Protein AF-A0A8J6XZB6-F1 (afdb_monomer)

Mean predicted aligned error: 4.94 Å

Structure (mmCIF, N/CA/C/O backbone):
data_AF-A0A8J6XZB6-F1
#
_entry.id   AF-A0A8J6XZB6-F1
#
loop_
_atom_site.group_PDB
_atom_site.id
_atom_site.type_symbol
_atom_site.label_atom_id
_atom_site.label_alt_id
_atom_site.label_comp_id
_atom_site.label_asym_id
_atom_site.label_entity_id
_atom_site.label_seq_id
_atom_site.pdbx_PDB_ins_code
_atom_site.Cartn_x
_atom_site.Cartn_y
_atom_site.Cartn_z
_atom_site.occupancy
_atom_site.B_iso_or_equiv
_atom_site.auth_seq_id
_atom_site.auth_comp_id
_atom_site.auth_asym_id
_atom_site.auth_atom_id
_atom_site.pdbx_PDB_model_num
ATOM 1 N N . ILE A 1 1 ? 24.420 -22.714 -19.491 1.00 67.38 1 ILE A N 1
ATOM 2 C CA . ILE A 1 1 ? 23.200 -21.917 -19.762 1.00 67.38 1 ILE A CA 1
ATOM 3 C C . ILE A 1 1 ? 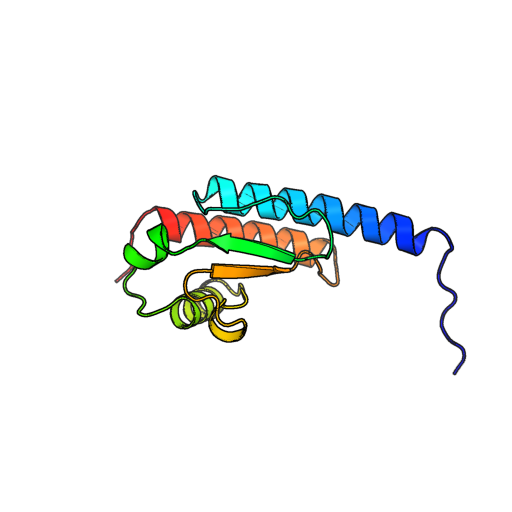23.658 -20.472 -19.878 1.00 67.38 1 ILE A C 1
ATOM 5 O O . ILE A 1 1 ? 24.176 -19.958 -18.895 1.00 67.38 1 ILE A O 1
ATOM 9 N N . SER A 1 2 ? 23.590 -19.865 -21.064 1.00 73.75 2 SER A N 1
ATOM 10 C CA . SER A 1 2 ? 23.892 -18.433 -21.208 1.00 73.75 2 SER A CA 1
ATOM 11 C C . SER A 1 2 ? 22.725 -17.612 -20.674 1.00 73.75 2 SER A C 1
ATOM 13 O O . SER A 1 2 ? 21.570 -18.000 -20.856 1.00 73.75 2 SER A O 1
ATOM 15 N N . ALA A 1 3 ? 23.024 -16.502 -20.001 1.00 75.38 3 ALA A N 1
ATOM 16 C CA . ALA A 1 3 ? 21.997 -15.581 -19.535 1.00 75.38 3 ALA A CA 1
ATOM 17 C C . ALA A 1 3 ? 21.201 -15.021 -20.730 1.00 75.38 3 ALA A C 1
ATOM 19 O O . ALA A 1 3 ? 21.785 -14.798 -21.796 1.00 75.38 3 ALA A O 1
ATOM 20 N N . PRO A 1 4 ? 19.885 -14.798 -20.576 1.00 82.38 4 PRO A N 1
ATOM 21 C CA . PRO A 1 4 ? 19.095 -14.159 -21.616 1.00 82.38 4 PRO A CA 1
ATOM 22 C C . PRO A 1 4 ? 19.630 -12.750 -21.893 1.00 82.38 4 PRO A C 1
ATOM 24 O O . PRO A 1 4 ? 19.986 -12.012 -20.973 1.00 82.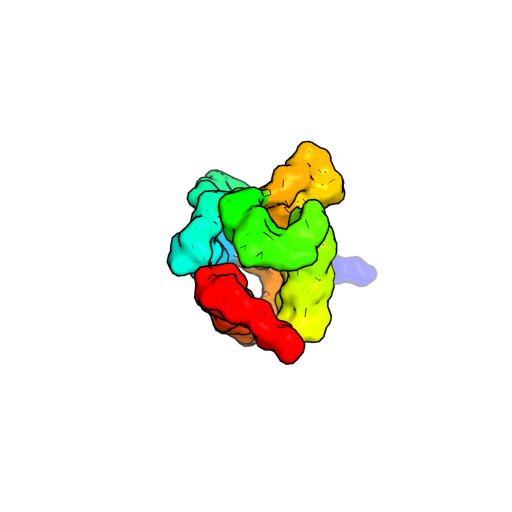38 4 PRO A O 1
ATOM 27 N N . MET A 1 5 ? 19.677 -12.378 -23.172 1.00 87.06 5 MET A N 1
ATOM 28 C CA . MET A 1 5 ? 19.995 -11.014 -23.590 1.00 87.06 5 MET A CA 1
ATOM 29 C C . MET A 1 5 ? 18.895 -10.070 -23.100 1.00 87.06 5 MET A C 1
ATOM 31 O O . MET A 1 5 ? 17.738 -10.202 -23.497 1.00 87.06 5 MET A O 1
ATOM 35 N N . VAL A 1 6 ? 19.256 -9.118 -22.241 1.00 87.94 6 VAL A N 1
ATOM 36 C CA . VAL A 1 6 ? 18.343 -8.083 -21.743 1.00 87.94 6 VAL A CA 1
ATOM 37 C C . VAL A 1 6 ? 18.436 -6.859 -22.663 1.00 87.94 6 VAL A C 1
ATOM 39 O O . VAL A 1 6 ? 19.544 -6.363 -22.878 1.00 87.94 6 VAL A O 1
ATOM 42 N N . PRO A 1 7 ? 17.316 -6.352 -23.214 1.00 91.12 7 PRO A N 1
ATOM 43 C CA . PRO A 1 7 ? 17.332 -5.151 -24.043 1.00 91.12 7 PRO A CA 1
ATOM 44 C C . PRO A 1 7 ? 17.909 -3.942 -23.288 1.00 91.12 7 PRO A C 1
ATOM 46 O O . PRO A 1 7 ? 17.593 -3.765 -22.109 1.00 91.12 7 PRO A O 1
ATOM 49 N N . PRO A 1 8 ? 18.670 -3.044 -23.944 1.00 91.12 8 PRO A N 1
ATOM 50 C CA . PRO A 1 8 ? 19.174 -1.825 -23.303 1.00 91.12 8 PRO A CA 1
ATOM 51 C C . PRO A 1 8 ? 18.071 -0.930 -22.711 1.00 91.12 8 PRO A C 1
ATOM 53 O O . PRO A 1 8 ? 18.308 -0.225 -21.733 1.00 91.12 8 PRO A O 1
ATOM 56 N N . SER A 1 9 ? 16.854 -0.977 -23.269 1.00 94.38 9 SER A N 1
ATOM 57 C CA . SER A 1 9 ? 15.697 -0.211 -22.790 1.00 94.38 9 SER A CA 1
ATOM 58 C C . SER A 1 9 ? 15.021 -0.806 -21.550 1.00 94.38 9 SER A C 1
ATOM 60 O O . SER A 1 9 ? 14.217 -0.125 -20.910 1.00 94.38 9 SER A O 1
ATOM 62 N N . PHE A 1 10 ? 15.359 -2.043 -21.166 1.00 93.06 10 PHE A N 1
ATOM 63 C CA . PHE A 1 10 ? 14.645 -2.799 -20.136 1.00 93.06 10 PHE A CA 1
ATOM 64 C C . PHE A 1 10 ? 14.537 -2.043 -18.809 1.00 93.06 10 PHE A C 1
ATOM 66 O O . PHE A 1 10 ? 13.453 -1.930 -18.244 1.00 93.06 10 PHE A O 1
ATOM 73 N N . VAL A 1 11 ? 15.646 -1.478 -18.322 1.00 92.31 11 VAL A N 1
ATOM 74 C CA . VAL A 1 11 ? 15.673 -0.750 -17.042 1.00 92.31 11 VAL A CA 1
ATOM 75 C C . VAL A 1 11 ? 14.768 0.484 -17.093 1.00 92.31 11 VAL A C 1
ATOM 77 O O . VAL A 1 11 ? 14.048 0.768 -16.135 1.00 92.31 11 VAL A O 1
ATOM 80 N N . GLN A 1 12 ? 14.765 1.205 -18.216 1.00 94.88 12 GLN A N 1
ATOM 81 C CA . GLN A 1 12 ? 13.952 2.407 -18.385 1.00 94.88 12 GLN A CA 1
ATOM 82 C C . GLN A 1 12 ? 12.458 2.066 -18.458 1.00 94.88 12 GLN A C 1
ATOM 84 O O . GLN A 1 12 ? 11.640 2.720 -17.807 1.00 94.88 12 GLN A O 1
ATOM 89 N N . GLU A 1 13 ? 12.102 1.023 -19.208 1.00 94.50 13 GLU A N 1
ATOM 90 C CA . GLU A 1 13 ? 10.726 0.547 -19.354 1.00 94.50 13 GLU A CA 1
ATOM 91 C C . GLU A 1 13 ? 10.178 -0.035 -18.048 1.00 94.50 13 GLU A C 1
ATOM 93 O O . GLU A 1 13 ? 9.072 0.321 -17.635 1.00 94.50 13 GLU A O 1
ATOM 98 N N . ALA A 1 14 ? 10.961 -0.870 -17.359 1.00 92.94 14 ALA A N 1
ATOM 99 C CA . ALA A 1 14 ? 10.609 -1.417 -16.053 1.00 92.94 14 ALA A CA 1
ATOM 100 C C . ALA A 1 14 ? 10.450 -0.300 -15.014 1.00 92.94 14 ALA A C 1
ATOM 102 O O . ALA A 1 14 ? 9.453 -0.266 -14.293 1.00 92.94 14 ALA A O 1
ATOM 103 N N . GLY A 1 15 ? 11.375 0.664 -14.987 1.00 94.38 15 GLY A N 1
ATOM 104 C CA . GLY A 1 15 ? 11.300 1.816 -14.092 1.00 94.38 15 GLY A CA 1
ATOM 105 C C . GLY A 1 15 ? 10.063 2.680 -14.340 1.00 94.38 15 GLY A C 1
ATOM 106 O O . GLY A 1 15 ? 9.401 3.088 -13.389 1.00 94.38 15 GLY A O 1
ATOM 107 N N . ARG A 1 16 ? 9.702 2.932 -15.607 1.00 95.12 16 ARG A N 1
ATOM 108 C CA . ARG A 1 16 ? 8.461 3.646 -15.952 1.00 95.12 16 ARG A CA 1
ATOM 109 C C . ARG A 1 16 ? 7.227 2.868 -15.500 1.00 95.12 16 ARG A C 1
ATOM 111 O O . ARG A 1 16 ? 6.326 3.460 -14.920 1.00 95.12 16 ARG A O 1
ATOM 118 N N . ARG A 1 17 ? 7.201 1.553 -15.732 1.00 95.62 17 ARG A N 1
ATOM 119 C CA . ARG A 1 17 ? 6.086 0.691 -15.326 1.00 95.62 17 ARG A CA 1
ATOM 120 C C . ARG A 1 17 ? 5.889 0.711 -13.812 1.00 95.62 17 ARG A C 1
ATOM 122 O O . ARG A 1 17 ? 4.776 0.927 -13.358 1.00 95.62 17 ARG A O 1
ATOM 129 N N . VAL A 1 18 ? 6.964 0.547 -13.041 1.00 96.12 18 VAL A N 1
ATOM 130 C CA . VAL A 1 18 ? 6.907 0.603 -11.574 1.00 96.12 18 VAL A CA 1
ATOM 131 C C . VAL A 1 18 ? 6.417 1.967 -11.095 1.00 96.12 18 VAL A C 1
ATOM 133 O O . VAL A 1 18 ? 5.545 2.002 -10.239 1.00 96.12 18 VAL A O 1
ATOM 136 N N . ARG A 1 19 ? 6.909 3.079 -11.660 1.00 96.19 19 ARG A N 1
ATOM 137 C CA . ARG A 1 19 ? 6.440 4.424 -11.280 1.00 96.19 19 ARG A CA 1
ATOM 138 C C . ARG A 1 19 ? 4.942 4.608 -11.507 1.00 96.19 19 ARG A C 1
ATOM 140 O O . ARG A 1 19 ? 4.245 4.950 -10.565 1.00 96.19 19 ARG A O 1
ATOM 147 N N . ASN A 1 20 ? 4.447 4.282 -12.700 1.00 96.31 20 ASN A N 1
ATOM 148 C CA . ASN A 1 20 ? 3.017 4.383 -13.000 1.00 96.31 20 ASN A CA 1
ATOM 149 C C . ASN A 1 20 ? 2.169 3.567 -12.008 1.00 96.31 20 ASN A C 1
ATOM 151 O O . ASN A 1 20 ? 1.159 4.039 -11.503 1.00 96.31 20 ASN A O 1
ATOM 155 N N . ARG A 1 21 ? 2.621 2.353 -11.681 1.00 97.44 21 ARG A N 1
ATOM 156 C CA . ARG A 1 21 ? 1.941 1.465 -10.732 1.00 97.44 21 ARG A CA 1
ATOM 157 C C . ARG A 1 21 ? 2.003 1.964 -9.284 1.00 97.44 21 ARG A C 1
ATOM 159 O O . ARG A 1 21 ? 1.070 1.749 -8.516 1.00 97.44 21 ARG A O 1
ATOM 166 N N . LEU A 1 22 ? 3.093 2.624 -8.892 1.00 97.75 22 LEU A N 1
ATOM 167 C CA . LEU A 1 22 ? 3.189 3.298 -7.595 1.00 97.75 22 LEU A CA 1
ATOM 168 C C . LEU A 1 22 ? 2.177 4.441 -7.506 1.00 97.75 22 LEU A C 1
ATOM 170 O O . LEU A 1 22 ? 1.482 4.530 -6.498 1.00 97.75 22 LEU A O 1
ATOM 174 N N . ASP A 1 23 ? 2.056 5.256 -8.556 1.00 97.25 23 ASP A N 1
ATOM 175 C CA . ASP A 1 23 ? 1.082 6.352 -8.609 1.00 97.25 23 ASP A CA 1
ATOM 176 C C . ASP A 1 23 ? -0.355 5.818 -8.496 1.00 97.25 23 ASP A C 1
ATOM 178 O O . ASP A 1 23 ? -1.138 6.297 -7.679 1.00 97.25 23 ASP A O 1
ATOM 182 N N . GLU A 1 24 ? -0.677 4.754 -9.232 1.00 97.31 24 GLU A N 1
ATOM 183 C CA . GLU A 1 24 ? -1.981 4.085 -9.171 1.00 97.31 24 GLU A CA 1
ATOM 184 C C . GLU A 1 24 ? -2.300 3.511 -7.779 1.00 97.31 24 GLU A C 1
ATOM 186 O O . GLU A 1 24 ? -3.415 3.685 -7.279 1.00 97.31 24 GLU A O 1
ATOM 191 N N . LEU A 1 25 ? -1.333 2.857 -7.119 1.00 97.31 25 LEU A N 1
ATOM 192 C CA . LEU A 1 25 ? -1.507 2.388 -5.738 1.00 97.31 25 LEU A CA 1
ATOM 193 C C . LEU A 1 25 ? -1.736 3.543 -4.776 1.00 97.31 25 LEU A C 1
ATOM 195 O O . LEU A 1 25 ? -2.605 3.448 -3.911 1.00 97.31 25 LEU A O 1
ATOM 199 N N . VAL A 1 26 ? -0.953 4.614 -4.913 1.00 97.56 26 VAL A N 1
ATOM 200 C CA . VAL A 1 26 ? -1.092 5.805 -4.077 1.00 97.56 26 VAL A CA 1
ATOM 201 C C . VAL A 1 26 ? -2.500 6.368 -4.209 1.00 97.56 26 VAL A C 1
ATOM 203 O O . VAL A 1 26 ? -3.144 6.587 -3.186 1.00 97.56 26 VAL A O 1
ATOM 206 N N . THR A 1 27 ? -3.006 6.521 -5.435 1.00 96.50 27 THR A N 1
ATOM 207 C CA . THR A 1 27 ? -4.375 6.983 -5.685 1.00 96.50 27 THR A CA 1
ATOM 208 C C . THR A 1 27 ? -5.406 6.065 -5.036 1.00 96.50 27 THR A C 1
ATOM 210 O O . THR A 1 27 ? -6.208 6.536 -4.239 1.00 96.50 27 THR A O 1
ATOM 213 N N . VAL A 1 28 ? -5.360 4.752 -5.289 1.00 96.00 28 VAL A N 1
ATOM 214 C CA . VAL A 1 28 ? -6.361 3.811 -4.748 1.00 96.00 28 VAL A CA 1
ATOM 215 C C . VAL A 1 28 ? -6.375 3.781 -3.217 1.00 96.00 28 VAL A C 1
ATOM 217 O O . VAL A 1 28 ? -7.441 3.693 -2.606 1.00 96.00 28 VAL A O 1
ATOM 220 N N . LEU A 1 29 ? -5.206 3.852 -2.579 1.00 95.25 29 LEU A N 1
ATOM 221 C CA . LEU A 1 29 ? -5.094 3.862 -1.119 1.00 95.25 29 LEU A CA 1
ATOM 222 C C . LEU A 1 29 ? -5.541 5.210 -0.526 1.00 95.25 29 LEU A C 1
ATOM 224 O O . LEU A 1 29 ? -6.229 5.231 0.496 1.00 95.25 29 LEU A O 1
ATOM 228 N N . ALA A 1 30 ? -5.187 6.327 -1.166 1.00 94.00 30 ALA A N 1
ATOM 229 C CA . ALA A 1 30 ? -5.592 7.665 -0.737 1.00 94.00 30 ALA A CA 1
ATOM 230 C C . ALA A 1 30 ? -7.103 7.890 -0.899 1.00 94.00 30 ALA A C 1
ATOM 232 O O . ALA A 1 30 ? -7.737 8.412 0.016 1.00 94.00 30 ALA A O 1
ATOM 233 N N . ASP A 1 31 ? -7.700 7.419 -1.997 1.00 92.81 31 ASP A N 1
ATOM 234 C CA . ASP A 1 31 ? -9.152 7.439 -2.225 1.00 92.81 31 ASP A CA 1
ATOM 235 C C . ASP A 1 31 ? -9.900 6.611 -1.171 1.00 92.81 31 ASP A C 1
ATOM 237 O O . ASP A 1 31 ? -11.050 6.901 -0.834 1.00 92.81 31 ASP A O 1
ATOM 241 N N . ALA A 1 32 ? -9.230 5.612 -0.584 1.00 89.50 32 ALA A N 1
ATOM 242 C CA . ALA A 1 32 ? -9.748 4.868 0.557 1.00 89.50 32 ALA A CA 1
ATOM 243 C C . ALA A 1 32 ? -9.621 5.604 1.909 1.00 89.50 32 ALA A C 1
ATOM 245 O O . ALA A 1 32 ? -10.003 5.091 2.967 1.00 89.50 32 ALA A O 1
ATOM 246 N N . GLY A 1 33 ? -9.079 6.821 1.897 1.00 89.88 33 GLY A N 1
ATOM 247 C CA . GLY A 1 33 ? -8.803 7.623 3.081 1.00 89.88 33 GLY A CA 1
ATOM 248 C C . GLY A 1 33 ? -7.707 7.036 3.968 1.00 89.88 33 GLY A C 1
ATOM 249 O O . GLY A 1 33 ? -7.766 7.223 5.184 1.00 89.88 33 GLY A O 1
ATOM 250 N N . LEU A 1 34 ? -6.759 6.289 3.392 1.00 92.75 34 LEU A N 1
ATOM 251 C CA . LEU A 1 34 ? -5.563 5.825 4.095 1.00 92.75 34 LEU A CA 1
ATOM 252 C C . LEU A 1 34 ? -4.464 6.885 4.038 1.00 92.75 34 LEU A C 1
ATOM 254 O O . LEU A 1 34 ? -4.334 7.615 3.055 1.00 92.75 34 LEU A O 1
ATOM 258 N N . GLY A 1 35 ? -3.647 6.951 5.089 1.00 93.06 35 GLY A N 1
ATOM 259 C CA . GLY A 1 35 ? -2.495 7.848 5.115 1.00 93.06 35 GLY A CA 1
ATOM 260 C C . GLY A 1 35 ? -1.375 7.288 4.246 1.00 93.06 35 GLY A C 1
ATOM 261 O O . GLY A 1 35 ? -0.683 6.367 4.663 1.00 93.06 35 GLY A O 1
ATOM 262 N N . VAL A 1 36 ? -1.188 7.825 3.042 1.00 94.94 36 VAL A N 1
ATOM 263 C CA . VAL A 1 36 ? -0.153 7.376 2.101 1.00 94.94 36 VAL A CA 1
ATOM 264 C C . VAL A 1 36 ? 0.777 8.518 1.716 1.00 94.94 36 VAL A C 1
ATOM 266 O O . VAL A 1 36 ? 0.351 9.657 1.534 1.00 94.94 36 VAL A O 1
ATOM 269 N N . HIS A 1 37 ? 2.053 8.181 1.533 1.00 87.06 37 HIS A N 1
ATOM 270 C CA . HIS A 1 37 ? 3.049 9.063 0.938 1.00 87.06 37 HIS A CA 1
ATOM 271 C C . HIS A 1 37 ? 3.573 8.470 -0.367 1.00 87.06 37 HIS A C 1
ATOM 273 O O . HIS A 1 37 ? 3.911 7.285 -0.423 1.00 87.06 37 HIS A O 1
ATOM 279 N N . SER A 1 38 ? 3.684 9.307 -1.401 1.00 88.75 38 SER A N 1
ATOM 280 C CA . SER A 1 38 ? 4.324 8.916 -2.656 1.00 88.75 38 SER A CA 1
ATOM 281 C C . SER A 1 38 ? 5.795 8.565 -2.407 1.00 88.75 38 SER A C 1
ATOM 283 O O . SER A 1 38 ? 6.546 9.406 -1.899 1.00 88.75 38 SER A O 1
ATOM 285 N N . PRO A 1 39 ? 6.238 7.344 -2.745 1.00 92.12 39 PRO A N 1
ATOM 286 C CA . PRO A 1 39 ? 7.622 6.952 -2.537 1.00 92.12 39 PRO A CA 1
ATOM 287 C C . PRO A 1 39 ? 8.542 7.602 -3.576 1.00 92.12 39 PRO A C 1
ATOM 289 O O . PRO A 1 39 ? 8.219 7.691 -4.757 1.00 92.12 39 PRO A O 1
ATOM 292 N N . GLN A 1 40 ? 9.738 8.009 -3.144 1.00 89.19 40 GLN A N 1
ATOM 293 C CA . GLN A 1 40 ? 10.772 8.574 -4.026 1.00 89.19 40 GLN A CA 1
ATOM 294 C C . GLN A 1 40 ? 11.602 7.497 -4.750 1.00 89.19 40 GLN A C 1
ATOM 296 O O . GLN A 1 40 ? 12.425 7.811 -5.608 1.00 89.19 40 GLN A O 1
ATOM 301 N N . GLY A 1 41 ? 11.404 6.221 -4.408 1.00 89.38 41 GLY A N 1
ATOM 302 C CA . GLY A 1 41 ? 12.129 5.096 -4.984 1.00 89.38 41 GLY A CA 1
ATOM 303 C C . GLY A 1 41 ? 11.622 3.746 -4.480 1.00 89.38 41 GLY A C 1
ATOM 304 O O . GLY A 1 41 ? 10.730 3.666 -3.638 1.00 89.38 41 GLY A O 1
ATOM 305 N N . GLY A 1 42 ? 12.210 2.671 -5.007 1.00 93.31 42 GLY A N 1
ATOM 306 C CA . GLY A 1 42 ? 11.754 1.308 -4.751 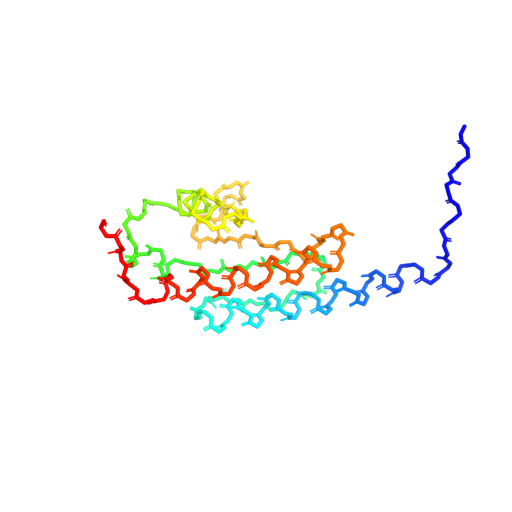1.00 93.31 42 GLY A CA 1
ATOM 307 C C . GLY A 1 42 ? 10.508 0.953 -5.563 1.00 93.31 42 GLY A C 1
ATOM 308 O O . GLY A 1 42 ? 10.273 1.488 -6.643 1.00 93.31 42 GLY A O 1
ATOM 309 N N . PHE A 1 43 ? 9.742 -0.006 -5.055 1.00 96.62 43 PHE A N 1
ATOM 310 C CA . PHE A 1 43 ? 8.561 -0.563 -5.719 1.00 96.62 43 PHE A CA 1
ATOM 311 C C . PHE A 1 43 ? 7.474 -0.940 -4.705 1.00 96.62 43 PHE A C 1
ATOM 313 O O . PHE A 1 43 ? 6.663 -1.833 -4.946 1.00 96.62 43 PHE A O 1
ATOM 320 N N . TYR A 1 44 ? 7.473 -0.252 -3.562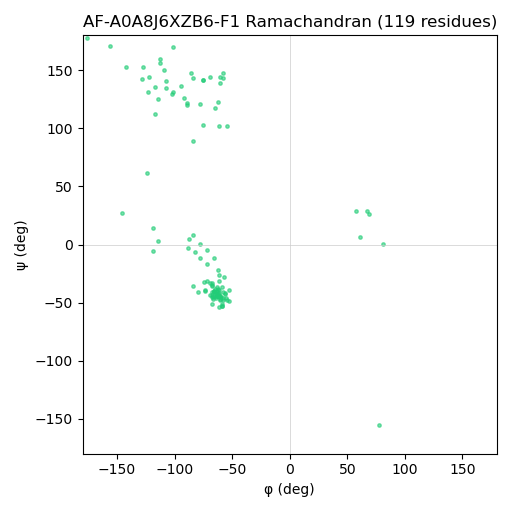 1.00 97.00 44 TYR A N 1
ATOM 321 C CA . TYR A 1 44 ? 6.513 -0.452 -2.489 1.00 97.00 44 TYR A CA 1
ATOM 322 C C . TYR A 1 44 ? 5.877 0.869 -2.062 1.00 97.00 44 TYR A C 1
ATOM 324 O O . TYR A 1 44 ? 6.571 1.879 -1.963 1.00 97.00 44 TYR A O 1
ATOM 332 N N . VAL A 1 45 ? 4.589 0.827 -1.733 1.00 97.69 45 VAL A N 1
ATOM 333 C CA . VAL A 1 45 ? 3.870 1.913 -1.056 1.00 97.69 45 VAL A CA 1
ATOM 334 C C . VAL A 1 45 ? 3.605 1.496 0.382 1.00 97.69 45 VAL A C 1
ATOM 336 O O . VAL A 1 45 ? 3.180 0.367 0.631 1.00 97.69 45 VAL A O 1
ATOM 339 N N . TRP A 1 46 ? 3.857 2.408 1.315 1.00 97.38 46 TRP A N 1
ATOM 340 C CA . TRP A 1 46 ? 3.493 2.255 2.718 1.00 97.38 46 TRP A CA 1
ATOM 341 C C . TRP A 1 46 ? 2.247 3.080 3.018 1.00 97.38 46 TRP A C 1
ATOM 343 O O . TRP A 1 46 ? 2.199 4.265 2.685 1.00 97.38 46 TRP A O 1
ATOM 353 N N . ALA A 1 47 ? 1.258 2.447 3.644 1.00 96.88 47 ALA A N 1
ATOM 354 C CA . ALA A 1 47 ? 0.005 3.077 4.036 1.00 96.88 47 ALA A CA 1
ATOM 355 C C . ALA A 1 47 ? -0.227 2.933 5.540 1.00 96.88 47 ALA A C 1
ATOM 357 O O . ALA A 1 47 ? -0.127 1.835 6.089 1.00 96.88 47 ALA A O 1
ATOM 358 N N . ASP A 1 48 ? -0.563 4.040 6.186 1.00 96.69 48 ASP A N 1
ATOM 359 C CA . ASP A 1 48 ? -1.074 4.079 7.547 1.00 96.69 48 ASP A CA 1
ATOM 360 C C . ASP A 1 48 ? -2.548 3.676 7.543 1.00 96.69 48 ASP A C 1
ATOM 362 O O . ASP A 1 48 ? -3.388 4.317 6.901 1.00 96.69 48 ASP A O 1
ATOM 366 N N . VAL A 1 49 ? -2.853 2.613 8.281 1.00 94.88 49 VAL A N 1
ATOM 367 C CA . VAL A 1 49 ? -4.203 2.064 8.408 1.00 94.88 49 VAL A CA 1
ATOM 368 C C . VAL A 1 49 ? -4.750 2.185 9.822 1.00 94.88 49 VAL A C 1
ATOM 370 O O . VAL A 1 49 ? -5.868 1.744 10.058 1.00 94.88 49 VAL A O 1
ATOM 373 N N . ARG A 1 50 ? -4.027 2.804 10.767 1.00 94.25 50 ARG A N 1
ATOM 374 C CA . ARG A 1 50 ? -4.392 2.839 12.198 1.00 94.25 50 ARG A CA 1
ATOM 375 C C . ARG A 1 50 ? -5.812 3.338 12.442 1.00 94.25 50 ARG A C 1
ATOM 377 O O . ARG A 1 50 ? -6.578 2.693 13.155 1.00 94.25 50 ARG A O 1
ATOM 384 N N . SER A 1 51 ? -6.172 4.465 11.828 1.00 89.75 51 SER A N 1
ATOM 385 C CA . SER A 1 51 ? -7.494 5.081 11.997 1.00 89.75 51 SER A CA 1
ATOM 386 C C . SER A 1 51 ? -8.621 4.179 11.498 1.00 89.75 51 SER A C 1
ATOM 388 O O . SER A 1 51 ? -9.669 4.100 12.131 1.00 89.75 51 SER A O 1
ATOM 390 N N . ARG A 1 52 ? -8.404 3.464 10.390 1.00 88.00 52 ARG A N 1
ATOM 391 C CA . ARG A 1 52 ? -9.394 2.550 9.816 1.00 88.00 52 ARG A CA 1
ATOM 392 C C . ARG A 1 52 ? -9.429 1.213 10.532 1.00 88.00 52 ARG A C 1
ATOM 394 O O . ARG A 1 52 ? -10.510 0.712 10.816 1.00 88.00 52 ARG A O 1
ATOM 401 N N . LEU A 1 53 ? -8.273 0.668 10.889 1.00 90.62 53 LEU A N 1
ATOM 402 C CA . LEU A 1 53 ? -8.160 -0.574 11.640 1.00 90.62 53 LEU A CA 1
ATOM 403 C C . LEU A 1 53 ? -8.943 -0.485 12.955 1.00 90.62 53 LEU A C 1
ATOM 405 O O . LEU A 1 53 ? -9.701 -1.401 13.261 1.00 90.62 53 LEU A O 1
ATOM 409 N N . ALA A 1 54 ? -8.861 0.657 13.650 1.00 89.00 54 ALA A N 1
ATOM 410 C CA . ALA A 1 54 ? -9.619 0.936 14.873 1.00 89.00 54 ALA A CA 1
ATOM 411 C C . ALA A 1 54 ? -11.149 0.941 14.684 1.00 89.00 54 ALA A C 1
ATOM 413 O O . ALA A 1 54 ? -11.888 0.760 15.647 1.00 89.00 54 ALA A O 1
ATOM 414 N N . THR A 1 55 ? -11.634 1.147 13.455 1.00 85.62 55 THR A N 1
ATOM 415 C CA . THR A 1 55 ? -13.066 1.045 13.117 1.00 85.62 55 THR A CA 1
ATOM 416 C C . THR A 1 55 ? -13.496 -0.368 12.728 1.00 85.62 55 THR A C 1
ATOM 418 O O . THR A 1 55 ? -14.677 -0.613 12.490 1.00 85.62 55 THR A O 1
ATOM 421 N N . THR A 1 56 ? -12.556 -1.311 12.676 1.00 83.12 56 THR A N 1
ATOM 422 C CA . THR A 1 56 ? -12.840 -2.719 12.399 1.00 83.12 56 THR A CA 1
ATOM 423 C C . THR A 1 56 ? -12.839 -3.559 13.672 1.00 83.12 56 THR A C 1
ATOM 425 O O . THR A 1 56 ? -12.432 -3.103 14.734 1.00 83.12 56 THR A O 1
ATOM 428 N N . GLY A 1 57 ? -13.285 -4.813 13.566 1.00 86.69 57 GLY A N 1
ATOM 429 C CA . GLY A 1 57 ? -13.186 -5.794 14.652 1.00 86.69 57 GLY A CA 1
ATOM 430 C C . GLY A 1 57 ? -11.837 -6.521 14.740 1.00 86.69 57 GLY A C 1
ATOM 431 O O . GLY A 1 57 ? -11.742 -7.499 15.475 1.00 86.69 57 GLY A O 1
ATOM 432 N N . HIS A 1 58 ? -10.823 -6.116 13.967 1.00 92.38 58 HIS A N 1
ATOM 433 C CA . HIS A 1 58 ? -9.516 -6.779 13.954 1.00 92.38 58 HIS A CA 1
ATOM 434 C C . HIS A 1 58 ? -8.621 -6.274 15.093 1.00 92.38 58 HIS A C 1
ATOM 436 O O . HIS A 1 58 ? -8.623 -5.087 15.410 1.00 92.38 58 HIS A O 1
ATOM 442 N N . SER A 1 59 ? -7.832 -7.173 15.684 1.00 92.88 59 SER A N 1
ATOM 443 C CA . SER A 1 59 ? -6.906 -6.857 16.782 1.00 92.88 59 SER A CA 1
ATOM 444 C C . SER A 1 59 ? -5.653 -6.108 16.332 1.00 92.88 59 SER A C 1
ATOM 446 O O . SER A 1 59 ? -5.107 -5.313 17.091 1.00 92.88 59 SER A O 1
ATOM 448 N N . ASP A 1 60 ? -5.185 -6.382 15.115 1.00 94.75 60 ASP A N 1
ATOM 449 C CA . ASP A 1 60 ? -3.930 -5.881 14.560 1.00 94.75 60 ASP A CA 1
ATOM 450 C C . ASP A 1 60 ? -3.967 -5.875 13.022 1.00 94.75 60 ASP A C 1
ATOM 452 O O . ASP A 1 60 ? -4.903 -6.383 12.387 1.00 94.75 60 ASP A O 1
ATOM 456 N N . THR A 1 61 ? -2.947 -5.265 12.413 1.00 96.12 61 THR A N 1
ATOM 457 C CA . THR A 1 61 ? -2.862 -5.127 10.958 1.00 96.12 61 THR A CA 1
ATOM 458 C C . THR A 1 61 ? -2.671 -6.490 10.291 1.00 96.12 61 THR A C 1
ATOM 460 O O . THR A 1 61 ? -3.243 -6.734 9.230 1.00 96.12 61 THR A O 1
ATOM 463 N N . ALA A 1 62 ? -1.927 -7.409 10.913 1.00 96.44 62 ALA A N 1
ATOM 464 C CA . ALA A 1 62 ? -1.710 -8.760 10.395 1.00 96.44 62 ALA A CA 1
ATOM 465 C C . ALA A 1 62 ? -3.020 -9.544 10.222 1.00 96.44 62 ALA A C 1
ATOM 467 O O . ALA A 1 62 ? -3.253 -10.151 9.171 1.00 96.44 62 ALA A O 1
ATOM 468 N N . THR A 1 63 ? -3.907 -9.485 11.212 1.00 95.75 63 THR A N 1
ATOM 469 C CA . THR A 1 63 ? -5.213 -10.148 11.179 1.00 95.75 63 THR A CA 1
ATOM 470 C C . THR A 1 63 ? -6.101 -9.544 10.096 1.00 95.75 63 THR A C 1
ATOM 472 O O . THR A 1 63 ? -6.747 -10.286 9.354 1.00 95.75 63 THR A O 1
ATOM 475 N N . TRP A 1 64 ? -6.084 -8.217 9.941 1.00 93.69 64 TRP A N 1
ATOM 476 C CA . TRP A 1 64 ? -6.796 -7.544 8.855 1.00 93.69 64 TRP A CA 1
ATOM 477 C C . TRP A 1 64 ? -6.249 -7.919 7.466 1.00 93.69 64 TRP A C 1
ATOM 479 O O . TRP A 1 64 ? -7.027 -8.280 6.584 1.00 93.69 64 TRP A O 1
ATOM 489 N N . CYS A 1 65 ? -4.926 -7.917 7.265 1.00 95.75 65 CYS A N 1
ATOM 490 C CA . CYS A 1 65 ? -4.295 -8.353 6.012 1.00 95.75 65 CYS A CA 1
ATOM 491 C C . CYS A 1 65 ? -4.659 -9.803 5.660 1.00 95.75 65 CYS A C 1
ATOM 493 O O . CYS A 1 65 ? -4.935 -10.115 4.500 1.00 95.75 65 CYS A O 1
ATOM 495 N N . ALA A 1 66 ? -4.687 -10.694 6.654 1.00 95.69 66 ALA A N 1
ATOM 496 C CA . ALA A 1 66 ? -5.080 -12.084 6.457 1.00 95.69 66 ALA A CA 1
ATOM 497 C C . ALA A 1 66 ? -6.562 -12.220 6.066 1.00 95.69 66 ALA A C 1
ATOM 499 O O . ALA A 1 66 ? -6.898 -13.036 5.207 1.00 95.69 66 ALA A O 1
ATOM 500 N N . ASP A 1 67 ? -7.453 -11.433 6.669 1.00 93.00 67 ASP A N 1
ATOM 501 C CA . ASP A 1 67 ? -8.872 -11.407 6.307 1.00 93.00 67 ASP A CA 1
ATOM 502 C C . ASP A 1 67 ? -9.095 -10.859 4.888 1.00 93.00 67 ASP A C 1
ATOM 504 O O . ASP A 1 67 ? -9.788 -11.487 4.084 1.00 93.00 67 ASP A O 1
ATOM 508 N N . LEU A 1 68 ? -8.414 -9.763 4.536 1.00 93.06 68 LEU A N 1
ATOM 509 C CA . LEU A 1 68 ? -8.410 -9.183 3.192 1.00 93.06 68 LEU A CA 1
ATOM 510 C C . LEU A 1 68 ? -7.990 -10.217 2.135 1.00 93.06 68 LEU A C 1
ATOM 512 O O . LEU A 1 68 ? -8.661 -10.380 1.110 1.00 93.06 68 LEU A O 1
ATOM 516 N N . ALA A 1 69 ? -6.922 -10.969 2.412 1.00 94.81 69 ALA A N 1
ATOM 517 C CA . ALA A 1 69 ? -6.444 -12.029 1.534 1.00 94.81 69 ALA A CA 1
ATOM 518 C C . ALA A 1 69 ? -7.472 -13.157 1.384 1.00 94.81 69 ALA A C 1
ATOM 520 O O . ALA A 1 69 ? -7.741 -13.591 0.265 1.00 94.81 69 ALA A O 1
ATOM 521 N N . ARG A 1 70 ? -8.091 -13.606 2.482 1.00 94.25 70 ARG A N 1
ATOM 522 C CA . ARG A 1 70 ? -9.090 -14.688 2.455 1.00 94.25 70 ARG A CA 1
ATOM 523 C C . ARG A 1 70 ? -10.374 -14.292 1.728 1.00 94.25 70 ARG A C 1
ATOM 525 O O . ARG A 1 70 ? -10.894 -15.093 0.959 1.00 94.25 70 ARG A O 1
ATOM 532 N N . ARG A 1 71 ? -10.893 -13.085 1.970 1.00 90.69 71 ARG A N 1
ATOM 533 C CA . ARG A 1 71 ? -12.193 -12.643 1.432 1.00 90.69 71 ARG A CA 1
ATOM 534 C C . ARG A 1 71 ? -12.107 -12.098 0.014 1.00 90.69 71 ARG A C 1
ATOM 536 O O . ARG A 1 71 ? -13.031 -12.290 -0.769 1.00 90.69 71 ARG A O 1
ATOM 543 N N . HIS A 1 72 ? -11.014 -11.411 -0.311 1.00 90.81 72 HIS A N 1
ATOM 544 C CA . HIS A 1 72 ? -10.886 -10.665 -1.565 1.00 90.81 72 HIS A CA 1
ATOM 545 C C . HIS A 1 72 ? -9.747 -11.164 -2.460 1.00 90.81 72 HIS A C 1
ATOM 547 O O . HIS A 1 72 ? -9.609 -10.697 -3.592 1.00 90.81 72 HIS A O 1
ATOM 553 N N . GLY A 1 73 ? -8.933 -12.112 -1.984 1.00 93.19 73 GLY A N 1
ATOM 554 C CA . GLY A 1 73 ? -7.774 -12.606 -2.726 1.00 93.19 73 GLY A CA 1
ATOM 555 C C . GLY A 1 73 ? -6.663 -11.564 -2.862 1.00 93.19 73 GLY A C 1
ATOM 556 O O . GLY A 1 73 ? -5.923 -11.606 -3.841 1.00 93.19 73 GLY A O 1
ATOM 557 N N . ILE A 1 74 ? -6.571 -10.607 -1.930 1.00 94.50 74 ILE A N 1
ATOM 558 C CA . ILE A 1 74 ? -5.583 -9.520 -1.956 1.00 94.50 74 ILE A CA 1
ATOM 559 C C . ILE A 1 74 ? -4.658 -9.611 -0.749 1.00 94.50 74 ILE A C 1
ATOM 561 O O . ILE A 1 74 ? -5.073 -9.401 0.387 1.00 94.50 74 ILE A O 1
ATOM 565 N N . GLY A 1 75 ? -3.389 -9.914 -1.014 1.00 94.44 75 GLY A N 1
ATOM 566 C CA . GLY A 1 75 ? -2.337 -9.919 -0.006 1.00 94.44 75 GLY A CA 1
ATOM 567 C C . GLY A 1 75 ? -1.687 -8.545 0.123 1.00 94.44 75 GLY A C 1
ATOM 568 O O . GLY A 1 75 ? -1.094 -8.049 -0.834 1.00 94.44 75 GLY A O 1
ATOM 569 N N . LEU A 1 76 ? -1.758 -7.962 1.317 1.00 96.00 76 LEU A N 1
ATOM 570 C CA . LEU A 1 76 ? -0.915 -6.843 1.733 1.00 96.00 76 LEU A CA 1
ATOM 571 C C . LEU A 1 76 ? 0.075 -7.332 2.785 1.00 96.00 76 LEU A C 1
ATOM 573 O O . LEU A 1 76 ? -0.222 -8.267 3.531 1.00 96.00 76 LEU A O 1
ATOM 577 N N . TRP A 1 77 ? 1.249 -6.707 2.845 1.00 97.50 77 TRP A N 1
ATOM 578 C CA . TRP A 1 77 ? 2.248 -7.086 3.833 1.00 97.50 77 TRP A CA 1
ATOM 579 C C . TRP A 1 77 ? 2.039 -6.292 5.129 1.00 97.50 77 TRP A C 1
ATOM 581 O O . TRP A 1 77 ? 2.064 -5.057 5.073 1.00 97.50 77 TRP A O 1
ATOM 591 N N . PRO A 1 78 ? 1.825 -6.953 6.277 1.00 97.94 78 PRO A N 1
ATOM 592 C CA . PRO A 1 78 ? 1.629 -6.272 7.550 1.00 97.94 78 PRO A CA 1
ATOM 593 C C . PRO A 1 78 ? 2.914 -5.592 8.036 1.00 97.94 78 PRO A C 1
ATOM 595 O O . PRO A 1 78 ? 4.023 -6.088 7.833 1.00 97.94 78 PRO A O 1
ATOM 598 N N . GLY A 1 79 ? 2.772 -4.429 8.667 1.00 97.62 79 GLY A N 1
ATOM 599 C CA . GLY A 1 79 ? 3.896 -3.657 9.189 1.00 97.62 79 GLY A CA 1
ATOM 600 C C . GLY A 1 79 ? 4.544 -4.278 10.427 1.00 97.62 79 GLY A C 1
ATOM 601 O O . GLY A 1 79 ? 5.686 -3.951 10.734 1.00 97.62 79 GLY A O 1
ATOM 602 N N . GLU A 1 80 ? 3.870 -5.206 11.108 1.00 97.00 80 GLU A N 1
ATOM 603 C CA . GLU A 1 80 ? 4.403 -5.988 12.228 1.00 97.00 80 GLU A CA 1
ATOM 604 C C . GLU A 1 80 ? 5.728 -6.678 11.863 1.00 97.00 80 GLU A C 1
ATOM 606 O O . GLU A 1 80 ? 6.676 -6.622 12.646 1.00 97.00 80 GLU A O 1
ATOM 611 N N . ASP A 1 81 ? 5.850 -7.197 10.635 1.00 96.81 81 ASP A N 1
ATOM 612 C CA . ASP A 1 81 ? 7.080 -7.825 10.118 1.00 96.81 81 ASP A CA 1
ATOM 613 C C . ASP A 1 81 ? 8.256 -6.840 9.965 1.00 96.81 81 ASP A C 1
ATOM 615 O O . ASP A 1 81 ? 9.402 -7.239 9.761 1.00 96.81 81 ASP A O 1
ATOM 619 N N . TYR A 1 82 ? 7.974 -5.542 10.068 1.00 96.31 82 TYR A N 1
ATOM 620 C CA . TYR A 1 82 ? 8.922 -4.436 9.967 1.00 96.31 82 TYR A CA 1
ATOM 621 C C . TYR A 1 82 ? 8.994 -3.598 11.248 1.00 96.31 82 TYR A C 1
ATOM 623 O O . TYR A 1 82 ? 9.533 -2.493 11.215 1.00 96.31 82 TYR A O 1
ATOM 631 N N . LEU A 1 83 ? 8.448 -4.090 12.369 1.00 96.81 83 LEU A N 1
ATOM 632 C CA . LEU A 1 83 ? 8.341 -3.339 13.628 1.00 96.81 83 LEU A CA 1
ATOM 633 C C . LEU A 1 83 ? 7.557 -2.016 13.480 1.00 96.81 83 LEU A C 1
ATOM 635 O O . LEU A 1 83 ? 7.780 -1.060 14.222 1.00 96.81 83 LEU A O 1
ATOM 639 N N . ALA A 1 84 ? 6.621 -1.967 12.530 1.00 96.69 84 ALA A N 1
ATOM 640 C CA . ALA A 1 84 ? 5.781 -0.816 12.204 1.00 96.69 84 ALA A CA 1
ATOM 641 C C . ALA A 1 84 ? 4.279 -1.176 12.281 1.00 96.69 84 ALA A C 1
ATOM 643 O O . ALA A 1 84 ? 3.574 -1.108 11.271 1.00 96.69 84 ALA A O 1
ATOM 644 N N . PRO A 1 85 ? 3.756 -1.579 13.456 1.00 96.62 85 PRO A N 1
ATOM 645 C CA . PRO A 1 85 ? 2.344 -1.936 13.606 1.00 96.62 85 PRO A CA 1
ATOM 646 C C . PRO A 1 85 ? 1.423 -0.773 13.208 1.00 96.62 85 PRO A C 1
ATOM 648 O O . PRO A 1 85 ? 1.756 0.403 13.384 1.00 96.62 85 PRO A O 1
ATOM 651 N N . GLY A 1 86 ? 0.250 -1.099 12.661 1.00 95.94 86 GLY A N 1
ATOM 652 C CA . GLY A 1 86 ? -0.682 -0.100 12.122 1.00 95.94 86 GLY A CA 1
ATOM 653 C C . GLY A 1 86 ? -0.355 0.408 10.712 1.00 95.94 86 GLY A C 1
ATOM 654 O O . GLY A 1 86 ? -1.106 1.219 10.174 1.00 95.94 86 GLY A O 1
ATOM 655 N N . TRP A 1 87 ? 0.721 -0.081 10.095 1.00 97.69 87 TRP A N 1
ATOM 656 C CA . TRP A 1 87 ? 1.058 0.192 8.699 1.00 97.69 87 TRP A CA 1
ATOM 657 C C . TRP A 1 87 ? 0.938 -1.062 7.839 1.00 97.69 87 TRP A C 1
ATOM 659 O O . TRP A 1 87 ? 1.084 -2.177 8.334 1.00 97.69 87 TRP A O 1
ATOM 669 N N . VAL A 1 88 ? 0.730 -0.880 6.537 1.00 97.19 88 VAL A N 1
ATOM 670 C CA . VAL A 1 88 ? 0.855 -1.942 5.529 1.00 97.19 88 VAL A CA 1
ATOM 671 C C . VAL A 1 88 ? 1.768 -1.531 4.396 1.00 97.19 88 VAL A C 1
ATOM 673 O O . VAL A 1 88 ? 1.865 -0.352 4.053 1.00 97.19 88 VAL A O 1
ATOM 676 N N . ARG A 1 89 ? 2.385 -2.531 3.770 1.00 97.38 89 ARG A N 1
ATOM 677 C CA . ARG A 1 89 ? 3.190 -2.369 2.566 1.00 97.38 89 ARG A CA 1
ATOM 678 C C . ARG A 1 89 ? 2.540 -3.080 1.380 1.00 97.38 89 ARG A C 1
ATOM 680 O O . ARG A 1 89 ? 2.295 -4.286 1.426 1.00 97.38 89 ARG A O 1
ATOM 687 N N . ALA A 1 90 ? 2.319 -2.342 0.298 1.00 96.75 90 ALA A N 1
ATOM 688 C CA . ALA A 1 90 ? 1.817 -2.843 -0.981 1.00 96.75 90 ALA A CA 1
ATOM 689 C C . ALA A 1 90 ? 2.938 -2.847 -2.031 1.00 96.75 90 ALA A C 1
ATOM 691 O O . ALA A 1 90 ? 3.739 -1.918 -2.072 1.00 96.75 90 ALA A O 1
ATOM 692 N N . SER A 1 91 ? 3.005 -3.879 -2.875 1.00 96.69 91 SER A N 1
ATOM 693 C CA . SER A 1 91 ? 3.983 -3.985 -3.971 1.00 96.69 91 SER A CA 1
ATOM 694 C C . SER A 1 91 ? 3.394 -3.477 -5.284 1.00 96.69 91 SER A C 1
ATOM 696 O O . SER A 1 91 ? 2.280 -3.851 -5.635 1.00 96.69 91 SER A O 1
ATOM 698 N N . ALA A 1 92 ? 4.172 -2.701 -6.040 1.00 96.06 92 ALA A N 1
ATOM 699 C CA . ALA A 1 92 ? 3.853 -2.260 -7.402 1.00 96.06 92 ALA A CA 1
ATOM 700 C C . ALA A 1 92 ? 4.315 -3.253 -8.492 1.00 96.06 92 ALA A C 1
ATOM 702 O O . ALA A 1 92 ? 4.247 -2.975 -9.692 1.00 96.06 92 ALA A O 1
ATOM 703 N N . VAL A 1 93 ? 4.845 -4.413 -8.094 1.00 93.31 93 VAL A N 1
ATOM 704 C CA . VAL A 1 93 ? 5.366 -5.427 -9.018 1.00 93.31 93 VAL A CA 1
ATOM 705 C C . VAL A 1 93 ? 4.350 -6.549 -9.181 1.00 93.31 93 VAL A C 1
ATOM 707 O O . VAL A 1 93 ? 3.870 -7.116 -8.205 1.00 93.31 93 VAL A O 1
ATOM 710 N N . ALA A 1 94 ? 4.080 -6.892 -10.435 1.00 90.94 94 ALA A N 1
ATOM 711 C CA . ALA A 1 94 ? 3.216 -7.988 -10.856 1.00 90.94 94 ALA A CA 1
ATOM 712 C C . ALA A 1 94 ? 3.821 -8.642 -12.101 1.00 90.94 94 ALA A C 1
ATOM 714 O O . ALA A 1 94 ? 4.533 -7.966 -12.853 1.00 90.94 94 ALA A O 1
ATOM 715 N N . CYS A 1 95 ? 3.537 -9.932 -12.299 1.00 85.88 95 CYS A N 1
ATOM 716 C CA . CYS A 1 95 ? 4.091 -10.725 -13.395 1.00 85.88 95 CYS A CA 1
ATOM 717 C C . CYS A 1 95 ? 3.559 -10.257 -14.756 1.00 85.88 95 CYS A C 1
ATOM 719 O O . CYS A 1 95 ? 4.353 -9.938 -15.640 1.00 85.88 95 CYS A O 1
ATOM 721 N N . ALA A 1 96 ? 2.236 -10.137 -14.892 1.00 92.38 96 ALA A N 1
ATOM 722 C CA . ALA A 1 96 ? 1.583 -9.575 -16.069 1.00 92.38 96 ALA A CA 1
ATOM 723 C C . ALA A 1 96 ? 0.887 -8.238 -15.763 1.00 92.38 96 ALA A C 1
ATOM 725 O O . ALA A 1 96 ? 0.580 -7.920 -14.612 1.00 92.38 96 ALA A O 1
ATOM 726 N N . ASP A 1 97 ? 0.620 -7.444 -16.804 1.00 93.44 97 ASP A N 1
ATOM 727 C CA . ASP A 1 97 ? -0.179 -6.215 -16.677 1.00 93.44 97 ASP A CA 1
ATOM 728 C C . ASP A 1 97 ? -1.644 -6.529 -16.330 1.00 93.44 97 ASP A C 1
ATOM 730 O O . ASP A 1 97 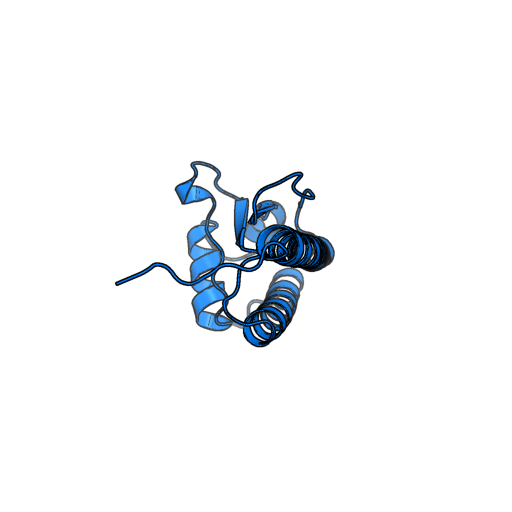? -2.233 -5.855 -15.493 1.00 93.44 97 ASP A O 1
ATOM 734 N N . SER A 1 98 ? -2.196 -7.627 -16.849 1.00 95.00 98 SER A N 1
ATOM 735 C CA . SER A 1 98 ? -3.546 -8.086 -16.495 1.00 95.00 98 SER A CA 1
ATOM 736 C C . SER A 1 98 ? -3.688 -8.456 -15.015 1.00 95.00 98 SER A C 1
ATOM 738 O O . SER A 1 98 ? -4.724 -8.195 -14.401 1.00 95.00 98 SER A O 1
ATOM 740 N N . ASP A 1 99 ? -2.647 -9.052 -14.421 1.00 93.88 99 ASP A N 1
ATOM 741 C CA . ASP A 1 99 ? -2.647 -9.394 -12.994 1.00 93.88 99 ASP A CA 1
ATOM 742 C C . ASP A 1 99 ? -2.667 -8.128 -12.144 1.00 93.88 99 ASP A C 1
ATOM 744 O O . ASP A 1 99 ? -3.377 -8.056 -11.141 1.00 93.88 99 ASP A O 1
ATOM 748 N N . TRP A 1 100 ? -1.907 -7.119 -12.574 1.00 95.56 100 TRP A N 1
ATOM 749 C CA . TRP A 1 100 ? -1.875 -5.813 -11.941 1.00 95.56 100 TRP A CA 1
ATOM 750 C C . TRP A 1 100 ? -3.246 -5.134 -11.968 1.00 95.56 100 TRP A C 1
ATOM 752 O O . TRP A 1 100 ? -3.766 -4.769 -10.916 1.00 95.56 100 TRP A O 1
ATOM 762 N N . GLU A 1 101 ? -3.856 -5.019 -13.147 1.00 95.75 101 GLU A N 1
ATOM 763 C CA . GLU A 1 101 ? -5.168 -4.389 -13.323 1.0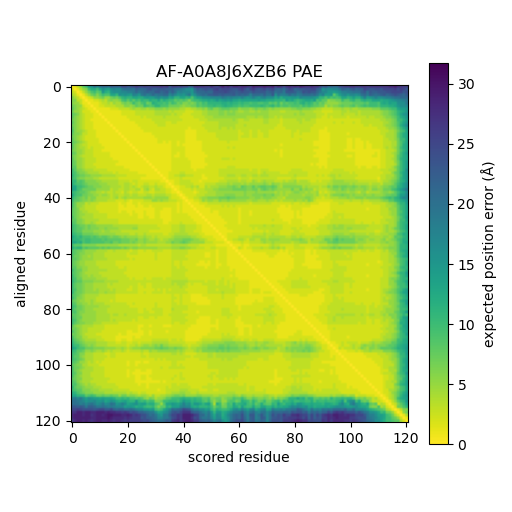0 95.75 101 GLU A CA 1
ATOM 764 C C . GLU A 1 101 ? -6.244 -5.087 -12.479 1.00 95.75 101 GLU A C 1
ATOM 766 O O . GLU A 1 101 ? -6.995 -4.439 -11.743 1.00 95.75 101 GLU A O 1
ATOM 771 N N . SER A 1 102 ? -6.278 -6.426 -12.515 1.00 94.75 102 SER A N 1
ATOM 772 C CA . SER A 1 102 ? -7.214 -7.206 -11.703 1.00 94.75 102 SER A CA 1
ATOM 773 C C . SER A 1 102 ? -6.958 -7.030 -10.203 1.00 94.75 102 SER A C 1
ATOM 775 O O . SER A 1 102 ? -7.917 -6.960 -9.428 1.00 94.75 102 SER A O 1
ATOM 777 N N . ALA A 1 103 ? -5.697 -6.996 -9.763 1.00 94.94 103 ALA A N 1
ATOM 778 C CA . ALA A 1 103 ? -5.354 -6.813 -8.355 1.00 94.94 103 ALA A CA 1
ATOM 779 C C . ALA A 1 103 ? -5.743 -5.414 -7.862 1.00 94.94 103 ALA A C 1
ATOM 781 O O . ALA A 1 103 ? -6.373 -5.294 -6.811 1.00 94.94 103 ALA A O 1
ATOM 782 N N . LEU A 1 104 ? -5.445 -4.372 -8.641 1.00 95.88 104 LEU A N 1
ATOM 783 C CA . LEU A 1 104 ? -5.765 -2.987 -8.307 1.00 95.88 104 LEU A CA 1
ATOM 784 C C . LEU A 1 104 ? -7.284 -2.769 -8.211 1.00 95.88 104 LEU A C 1
ATOM 786 O O . LEU A 1 104 ? -7.768 -2.173 -7.247 1.00 95.88 104 LEU A O 1
ATOM 790 N N . TYR A 1 105 ? -8.056 -3.332 -9.146 1.00 94.62 105 TYR A N 1
ATOM 791 C CA . TYR A 1 105 ? -9.521 -3.284 -9.109 1.00 94.62 105 TYR A CA 1
ATOM 792 C C . TYR A 1 105 ? -10.106 -3.960 -7.856 1.00 94.62 105 TYR A C 1
ATOM 794 O O . TYR A 1 105 ? -10.986 -3.408 -7.180 1.00 94.62 105 TYR A O 1
ATOM 802 N N . ARG A 1 106 ? -9.620 -5.162 -7.525 1.00 94.31 106 ARG A N 1
ATOM 803 C CA . ARG A 1 106 ? -10.060 -5.915 -6.340 1.00 94.31 106 ARG A CA 1
ATOM 804 C C . ARG A 1 106 ? -9.663 -5.211 -5.048 1.00 94.31 106 ARG A C 1
ATOM 806 O O . ARG A 1 106 ? -10.490 -5.136 -4.144 1.00 94.31 106 ARG A O 1
ATOM 813 N N . LEU A 1 107 ? -8.454 -4.649 -4.987 1.00 95.44 107 LEU A N 1
ATOM 814 C CA . LEU A 1 107 ? -7.991 -3.842 -3.861 1.00 95.44 107 LEU A CA 1
ATOM 815 C C . LEU A 1 107 ? -8.917 -2.643 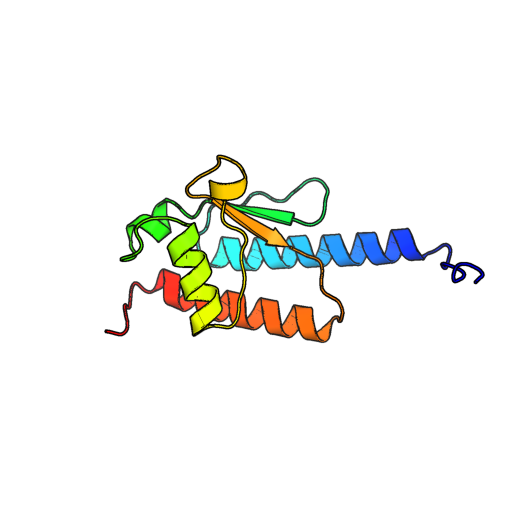-3.646 1.00 95.44 107 LEU A C 1
ATOM 817 O O . LEU A 1 107 ? -9.459 -2.493 -2.557 1.00 95.44 107 LEU A O 1
ATOM 821 N N . GLY A 1 108 ? -9.177 -1.843 -4.684 1.00 93.81 108 GLY A N 1
ATOM 822 C CA . GLY A 1 108 ? -10.086 -0.699 -4.574 1.00 93.81 108 GLY A CA 1
ATOM 823 C C . GLY A 1 108 ? -11.498 -1.102 -4.134 1.00 93.81 108 GLY A C 1
ATOM 824 O O . GLY A 1 108 ? -12.130 -0.407 -3.342 1.00 93.81 108 GLY A O 1
ATOM 825 N N . THR A 1 109 ? -11.991 -2.257 -4.587 1.00 90.81 109 THR A N 1
ATOM 826 C CA . THR A 1 109 ? -13.288 -2.798 -4.148 1.00 90.81 109 THR A CA 1
ATOM 827 C C . THR A 1 109 ? -13.283 -3.197 -2.676 1.00 90.81 109 THR A C 1
ATOM 829 O O . THR A 1 109 ? -14.187 -2.807 -1.940 1.00 90.81 109 THR A O 1
ATOM 832 N N . ALA A 1 110 ? -12.258 -3.922 -2.233 1.00 90.00 110 ALA A N 1
ATOM 833 C CA . ALA A 1 110 ? -12.127 -4.352 -0.847 1.00 90.00 110 ALA A CA 1
ATOM 834 C C . ALA A 1 110 ? -11.948 -3.162 0.111 1.00 90.00 110 ALA A C 1
ATOM 836 O O . ALA A 1 110 ? -12.540 -3.129 1.189 1.00 90.00 110 ALA A O 1
ATOM 837 N N . LEU A 1 111 ? -11.196 -2.142 -0.309 1.00 89.19 111 LEU A N 1
ATOM 838 C CA . LEU A 1 111 ? -11.003 -0.922 0.467 1.00 89.19 111 LEU A CA 1
ATOM 839 C C . LEU A 1 111 ? -12.287 -0.092 0.589 1.00 89.19 111 LEU A C 1
ATOM 841 O O . LEU A 1 111 ? -12.525 0.491 1.640 1.00 89.19 111 LEU A O 1
ATOM 845 N N . ARG A 1 112 ? -13.175 -0.081 -0.412 1.00 82.69 112 ARG A N 1
ATOM 846 C CA . ARG A 1 112 ? -14.503 0.541 -0.247 1.00 82.69 112 ARG A CA 1
ATOM 847 C C . ARG A 1 112 ? -15.334 -0.154 0.831 1.00 82.69 112 ARG A C 1
ATOM 849 O O . ARG A 1 112 ? -15.926 0.517 1.669 1.00 82.69 112 ARG A O 1
ATOM 856 N N . SER A 1 113 ? -15.324 -1.488 0.871 1.00 71.19 113 SER A N 1
ATOM 857 C CA . SER A 1 113 ? -15.970 -2.243 1.956 1.00 71.19 113 SER A CA 1
ATOM 858 C C . SER A 1 113 ? -15.355 -1.941 3.328 1.00 71.19 113 SER A C 1
ATOM 860 O O . SER A 1 113 ? -16.065 -1.942 4.330 1.00 71.19 113 SER A O 1
ATOM 862 N N . PHE A 1 114 ? -14.056 -1.638 3.366 1.00 68.81 114 PHE A N 1
ATOM 863 C CA . PHE A 1 114 ? -13.329 -1.226 4.567 1.00 68.81 114 PHE A CA 1
ATOM 864 C C . PHE A 1 114 ? -13.698 0.193 5.043 1.00 68.81 114 PHE A C 1
ATOM 866 O O . PHE A 1 114 ? -13.717 0.446 6.245 1.00 68.81 114 PHE A O 1
ATOM 873 N N . ILE A 1 115 ? -14.047 1.106 4.130 1.00 68.25 115 ILE A N 1
ATOM 874 C CA . ILE A 1 115 ? -14.512 2.470 4.449 1.00 68.25 115 ILE A CA 1
ATOM 875 C C . ILE A 1 115 ? -15.939 2.472 5.008 1.00 68.25 115 ILE A C 1
ATOM 877 O O . ILE A 1 115 ? -16.233 3.221 5.936 1.00 68.25 115 ILE A O 1
ATOM 881 N N . ASP A 1 116 ? -16.820 1.634 4.458 1.00 64.25 116 ASP A N 1
ATOM 882 C CA . ASP A 1 116 ? -18.260 1.655 4.741 1.00 64.25 116 ASP A CA 1
ATOM 883 C C . ASP A 1 116 ? -18.647 1.146 6.145 1.00 64.25 116 ASP A C 1
ATOM 885 O O . ASP A 1 116 ? -19.829 1.163 6.494 1.00 64.25 116 ASP A O 1
ATOM 889 N N . GLY A 1 117 ? -17.702 0.641 6.950 1.00 55.09 117 GLY A N 1
ATOM 890 C CA . GLY A 1 117 ? -17.956 0.144 8.313 1.00 55.09 117 GLY A CA 1
ATOM 891 C C . GLY A 1 117 ? -18.944 -1.031 8.401 1.00 55.09 117 GLY A C 1
ATOM 892 O O . GLY A 1 117 ? -19.330 -1.454 9.493 1.00 55.09 117 GLY A O 1
ATOM 893 N N . ARG A 1 118 ? -19.379 -1.583 7.264 1.00 49.84 118 ARG A N 1
ATOM 894 C CA . ARG A 1 118 ? -20.326 -2.694 7.216 1.00 49.84 118 ARG A CA 1
ATOM 895 C C . ARG A 1 118 ? -19.574 -4.002 7.392 1.00 49.84 118 ARG A C 1
ATOM 897 O O . ARG A 1 118 ? -19.205 -4.667 6.432 1.00 49.84 118 ARG A O 1
ATOM 904 N N . ASN A 1 119 ? -19.425 -4.394 8.654 1.00 42.31 119 ASN A N 1
ATOM 905 C CA . ASN A 1 119 ? -19.336 -5.801 9.013 1.00 42.31 119 ASN A CA 1
ATOM 906 C C . ASN A 1 119 ? -20.574 -6.504 8.434 1.00 42.31 119 ASN A C 1
ATOM 908 O O . ASN A 1 119 ? -21.672 -6.390 8.982 1.00 42.31 119 ASN A O 1
ATOM 912 N N . SER A 1 120 ? -20.419 -7.215 7.316 1.00 41.53 120 SER A N 1
ATOM 913 C CA . SER A 1 120 ? -21.305 -8.339 7.033 1.00 41.53 120 SER A CA 1
ATOM 914 C C . SER A 1 120 ? -21.094 -9.325 8.177 1.00 41.53 120 SER A C 1
ATOM 916 O O . SER A 1 120 ? -20.033 -9.939 8.275 1.00 41.53 120 SER A O 1
ATOM 918 N N . LYS A 1 121 ? -22.051 -9.329 9.110 1.00 37.28 121 LYS A N 1
ATOM 919 C CA . LYS A 1 121 ? -22.215 -10.396 10.096 1.00 37.28 121 LYS A CA 1
ATOM 920 C C . LYS A 1 121 ? -22.284 -11.748 9.400 1.00 37.28 121 LYS A C 1
ATOM 922 O O . LYS A 1 121 ? -22.878 -11.792 8.298 1.00 37.28 121 LYS A O 1
#

Solvent-accessible surface area (backbone atoms only — not comparable to full-atom values): 7020 Å² total; per-residue (Å²): 133,83,80,80,88,74,62,90,58,46,66,59,54,51,51,51,51,33,50,55,37,43,53,53,49,48,48,50,43,40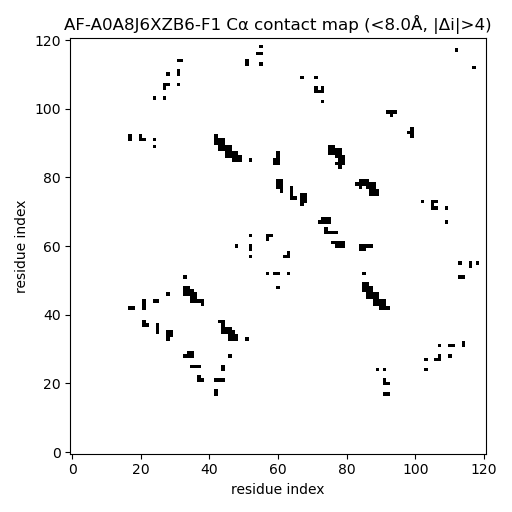,78,50,72,33,55,62,59,88,63,96,62,87,52,5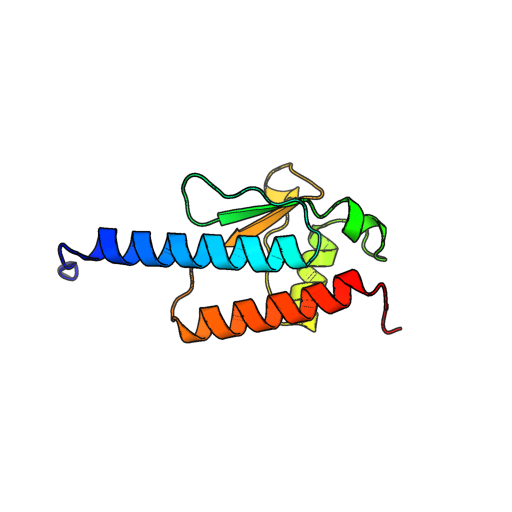3,42,54,34,42,40,48,80,58,46,72,68,47,95,51,92,47,44,53,58,44,30,52,48,40,27,73,77,64,72,44,83,50,42,40,17,60,88,70,80,37,71,39,26,35,41,42,70,39,76,59,95,45,72,68,57,42,54,55,47,53,53,46,47,46,52,52,39,49,52,63,64,67,64,61,74,80,124

pLDDT: mean 90.29, std 11.49, range [37.28, 97.94]

Foldseek 3Di:
DDDDDDDPCNVVVVVVLLLVLLVLVQVLCVVLVWAWDRDPDDFKTKTQQQVLVVLDPDPWPVRVQVVLCVPQVAHWAACVVVVGTRMTMDGSDDPDPVVSVSNSVSSSVVSVVSSVSDDPD

Secondary structure (DSSP, 8-state):
-PPPPPPTTHHHHHHHHHHHHHHHHHHHHHHTT-EE---SSSSEEEEE-HHHHTTSS-SSHHHHHHHHHHHHS---EEGGGGT-TTEEEEE---SSHHHHHHHHHHHHHHHHHHHS-----

Radius of gyration: 16.0 Å; Cα contacts (8 Å, |Δi|>4): 153; chains: 1; bounding box: 46×31×41 Å

Sequence (121 aa):
ISAPMVPPSFVQEAGRRVRNRLDELVTVLADAGLGVHSPQGGFYVWADVRSRLATTGHSDTATWCADLARRHGIGLWPGEDYLAPGWVRASAVACADSDWESALYRLGTALRSFIDGRNSK

Nearest PDB structures (foldseek):
  8wkj-assembly1_A-2  TM=8.609E-01  e=6.108E-06  Legionella pneumophila
  8wou-assembly1_B  TM=8.578E-01  e=2.400E-04  Legionella pneumophila
  7dly-assembly1_B  TM=7.808E-01  e=1.642E-04  Arabidopsis thaliana
  1m7y-assembly1_A  TM=7.864E-01  e=2.557E-04  Malus domestica
  7dly-assembly1_A  TM=7.593E-01  e=2.400E-04  Arabidopsis thaliana